Protein AF-A0A939HDK5-F1 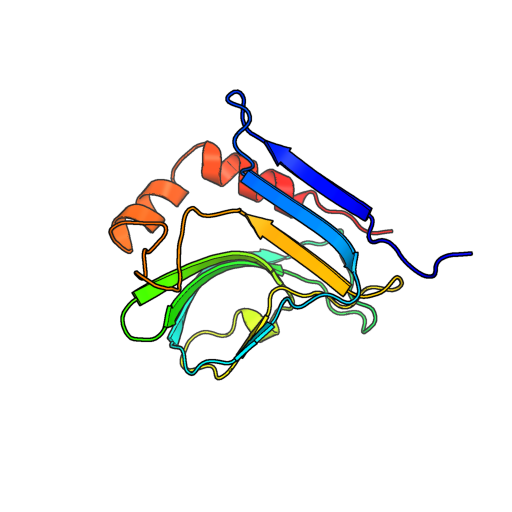(afdb_monomer_lite)

Foldseek 3Di:
DDPDDWDKDFDADPVRHTWKIKTHLDPDDQKDFAWWFKDWPDKDFQQQDAAPVRATWMFTWMWIQGPNDTETWTATAGVVQRDGTTDGMHGRWGHHPSGIMHITTDAPADDPDDGDYSAPDPVRVVVVCVDPVVVVVVVVRSPDHDD

pLDDT: mean 88.07, std 11.06, range [40.44, 98.25]

Secondary structure (DSSP, 8-state):
----PPEEEEEE-TTS-EEEEEEEEE----EE---EEEEEEEEEE-TT---TTS---EEEEEEEEETTEEEEEEEEE-GGGG--EEES-EE--EEETTEEEEEEE----B-SSS-B-SSSSHHHHHHHHTSHHHHHHHHHHHT----

Sequence (147 aa):
MPPWQPVDAIVSDQTGTDLFSVSSGANGIGCVGAPTNRTVLDSAAVPGMREVDGTTPMFGFIVENIGGEDWYKMAVMNPRNLEEGAVGQSCTLLVMGNGGVANGVIFDQTFWPSPQSAFPSRQAAEAWMATEQYAQLKALIMSLNYS

Structure (mmCIF, N/CA/C/O backbone):
data_AF-A0A939HDK5-F1
#
_entry.id   AF-A0A939HDK5-F1
#
loop_
_atom_site.gr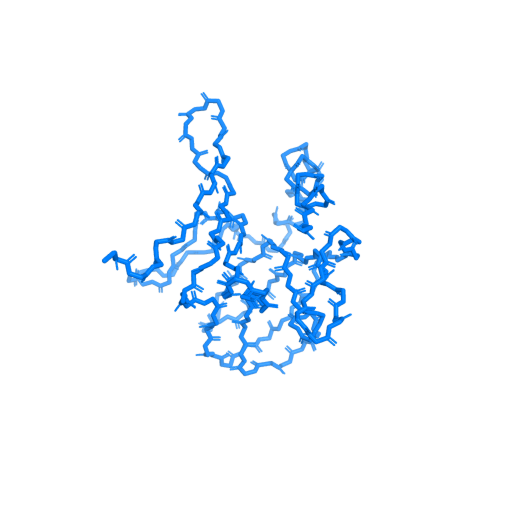oup_PDB
_atom_site.id
_atom_site.type_symbol
_atom_site.label_atom_id
_atom_site.label_alt_id
_atom_site.label_comp_id
_atom_site.label_asym_id
_atom_site.label_entity_id
_atom_site.label_seq_id
_atom_site.pdbx_PDB_ins_code
_atom_site.Cartn_x
_atom_site.Cartn_y
_atom_site.Cartn_z
_atom_site.occupancy
_atom_site.B_iso_or_equiv
_atom_site.auth_seq_id
_atom_site.auth_comp_id
_atom_site.auth_asym_id
_atom_site.auth_atom_id
_atom_site.pdbx_PDB_model_num
ATOM 1 N N . MET A 1 1 ? -18.033 0.321 -31.292 1.00 40.44 1 MET A N 1
ATOM 2 C CA . MET A 1 1 ? -17.885 -0.440 -30.031 1.00 40.44 1 MET A CA 1
ATOM 3 C C . MET A 1 1 ? -17.048 0.431 -29.109 1.00 40.44 1 MET A C 1
ATOM 5 O O . MET A 1 1 ? -16.045 0.933 -29.606 1.00 40.44 1 MET A O 1
ATOM 9 N N . PRO A 1 2 ? -17.487 0.757 -27.881 1.00 46.25 2 PRO A N 1
ATOM 10 C CA . PRO A 1 2 ? -16.800 1.771 -27.084 1.00 46.25 2 PRO A CA 1
ATOM 11 C C . PRO A 1 2 ? -15.445 1.195 -26.647 1.00 46.25 2 PRO A C 1
ATOM 13 O O . PRO A 1 2 ? -15.433 0.084 -26.115 1.00 46.25 2 PRO A O 1
ATOM 16 N N . PRO A 1 3 ? -14.297 1.838 -26.922 1.00 51.00 3 PRO A N 1
ATOM 17 C CA . PRO A 1 3 ? -13.030 1.179 -26.675 1.00 51.00 3 PRO A CA 1
ATOM 18 C C . PRO A 1 3 ? -12.621 1.406 -25.213 1.00 51.00 3 PRO A C 1
ATOM 20 O O . PRO A 1 3 ? -12.198 2.500 -24.852 1.00 51.00 3 PRO A O 1
ATOM 23 N N . TRP A 1 4 ? -12.740 0.328 -24.429 1.00 56.66 4 TRP A N 1
ATOM 24 C CA . TRP A 1 4 ? -12.106 0.077 -23.123 1.00 56.66 4 TRP A CA 1
ATOM 25 C C . TRP A 1 4 ? -12.758 0.752 -21.906 1.00 56.66 4 TRP A C 1
ATOM 27 O O . TRP A 1 4 ? -12.310 1.791 -21.432 1.00 56.66 4 TRP A O 1
ATOM 37 N N . GLN A 1 5 ? -13.805 0.120 -21.362 1.00 67.56 5 GLN A N 1
ATOM 38 C CA . GLN A 1 5 ? -14.128 0.297 -19.943 1.00 67.56 5 GLN A CA 1
ATOM 39 C C . GLN A 1 5 ? -13.245 -0.656 -19.128 1.00 67.56 5 GLN A C 1
ATOM 41 O O . GLN A 1 5 ? -13.174 -1.836 -19.491 1.00 67.56 5 GLN A O 1
ATOM 46 N N . PRO A 1 6 ? -12.571 -0.175 -18.071 1.00 76.75 6 PRO A N 1
ATOM 47 C CA . PRO A 1 6 ? -11.857 -1.061 -17.171 1.00 76.75 6 PRO A CA 1
ATOM 48 C C . PRO A 1 6 ? -12.820 -2.036 -16.487 1.00 76.75 6 PRO A C 1
ATOM 50 O O . PRO A 1 6 ? -14.009 -1.759 -16.320 1.00 76.75 6 PRO A O 1
ATOM 53 N N . VAL A 1 7 ? -12.292 -3.195 -16.108 1.00 85.31 7 VAL A N 1
ATOM 54 C CA . VAL A 1 7 ? -12.980 -4.146 -15.236 1.00 85.31 7 VAL A CA 1
ATOM 55 C C . VAL A 1 7 ? -12.613 -3.803 -13.802 1.00 85.31 7 VAL A C 1
ATOM 57 O O . VAL A 1 7 ? -11.447 -3.919 -13.422 1.00 85.31 7 VAL A O 1
ATOM 60 N N . ASP A 1 8 ? -13.615 -3.407 -13.025 1.00 88.75 8 ASP A N 1
ATOM 61 C CA . ASP A 1 8 ? -13.453 -3.029 -11.627 1.00 88.75 8 ASP A CA 1
ATOM 62 C C . ASP A 1 8 ? -13.916 -4.156 -10.700 1.00 88.75 8 ASP A C 1
ATOM 64 O O . ASP A 1 8 ? -14.959 -4.780 -10.912 1.00 88.75 8 ASP A O 1
ATOM 68 N N . ALA A 1 9 ? -13.148 -4.392 -9.641 1.00 90.62 9 ALA A N 1
ATOM 69 C CA . ALA A 1 9 ? -13.557 -5.202 -8.507 1.00 90.62 9 ALA A CA 1
ATOM 70 C C . ALA A 1 9 ? -13.289 -4.433 -7.212 1.00 90.62 9 ALA A C 1
ATOM 72 O O . ALA A 1 9 ? -12.220 -3.848 -7.026 1.00 90.62 9 ALA A O 1
ATOM 73 N N . ILE A 1 10 ? -14.277 -4.449 -6.321 1.00 93.38 10 ILE A N 1
ATOM 74 C CA . ILE A 1 10 ? -14.242 -3.783 -5.022 1.00 93.38 10 ILE A CA 1
ATOM 75 C C . ILE A 1 10 ? -14.544 -4.829 -3.953 1.00 93.38 10 ILE A C 1
ATOM 77 O O . ILE A 1 10 ? -15.445 -5.654 -4.112 1.00 93.38 10 ILE A O 1
ATOM 81 N N . VAL A 1 11 ? -13.766 -4.804 -2.877 1.00 93.25 11 VAL A N 1
ATOM 82 C CA . VAL A 1 11 ? -14.006 -5.598 -1.674 1.00 93.25 11 VAL A CA 1
ATOM 83 C C . VAL A 1 11 ? -14.444 -4.653 -0.575 1.00 93.25 11 VAL A C 1
ATOM 85 O O . VAL A 1 11 ? -13.697 -3.743 -0.223 1.00 93.25 11 VAL A O 1
ATOM 88 N N . SER A 1 12 ? -15.625 -4.904 -0.021 1.00 93.88 12 SER A N 1
ATOM 89 C CA . SER A 1 12 ? -16.204 -4.130 1.075 1.00 93.88 12 SER A CA 1
ATOM 90 C C . SER A 1 12 ? -16.303 -4.982 2.341 1.00 93.88 12 SER A C 1
ATOM 92 O O . SER A 1 12 ? -16.379 -6.213 2.277 1.00 93.88 12 SER A O 1
ATOM 94 N N . ASP A 1 13 ? -16.297 -4.337 3.502 1.00 90.38 13 ASP A N 1
ATOM 95 C CA . ASP A 1 13 ? -16.568 -5.001 4.772 1.00 90.38 13 ASP A CA 1
ATOM 96 C C . ASP A 1 13 ? -18.069 -5.291 4.973 1.00 90.38 13 ASP A C 1
ATOM 98 O O . ASP A 1 13 ? -18.920 -4.992 4.133 1.00 90.38 13 ASP A O 1
ATOM 102 N N . GLN A 1 14 ? -18.416 -5.877 6.120 1.00 89.88 14 GLN A N 1
ATOM 103 C CA . GLN A 1 14 ? -19.803 -6.227 6.453 1.00 89.88 14 GLN A CA 1
ATOM 104 C C . GLN A 1 14 ? -20.728 -5.009 6.618 1.00 89.88 14 GLN A C 1
ATOM 106 O O . GLN A 1 14 ? -21.948 -5.166 6.595 1.00 89.88 14 GLN A O 1
ATOM 111 N N . THR A 1 15 ? -20.167 -3.811 6.798 1.00 91.69 15 THR A N 1
ATOM 112 C CA . THR A 1 15 ? -20.914 -2.549 6.889 1.00 91.69 15 THR A CA 1
ATOM 113 C C . THR A 1 15 ? -21.149 -1.914 5.517 1.00 91.69 15 THR A C 1
ATOM 115 O O . THR A 1 15 ? -21.917 -0.959 5.414 1.00 91.69 15 THR A O 1
ATOM 118 N N . GLY A 1 16 ? -20.534 -2.466 4.464 1.00 90.81 16 GLY A N 1
ATOM 119 C CA . GLY A 1 16 ? -20.550 -1.912 3.113 1.00 90.81 16 GLY A CA 1
ATOM 120 C C . GLY A 1 16 ? -19.465 -0.863 2.874 1.00 90.81 16 GLY A C 1
ATOM 121 O O . GLY A 1 16 ? -19.537 -0.153 1.876 1.00 90.81 16 GLY A O 1
ATOM 122 N N . THR A 1 17 ? -18.474 -0.750 3.764 1.00 92.69 17 THR A N 1
ATOM 123 C CA . THR A 1 17 ? -17.334 0.153 3.568 1.00 92.69 17 THR A CA 1
ATOM 124 C C . THR A 1 17 ? -16.325 -0.505 2.640 1.00 92.69 17 THR A C 1
ATOM 126 O O . THR A 1 17 ? -15.831 -1.593 2.934 1.00 92.69 17 THR A O 1
ATOM 129 N N . ASP A 1 18 ? -16.008 0.145 1.525 1.00 95.00 18 ASP A N 1
ATOM 130 C CA . ASP A 1 18 ? -15.025 -0.353 0.565 1.00 95.00 18 ASP A CA 1
ATOM 131 C C . ASP A 1 18 ? -13.615 -0.324 1.168 1.00 95.00 18 ASP A C 1
ATOM 133 O O . ASP A 1 18 ? -13.138 0.710 1.629 1.00 95.00 18 ASP A O 1
ATOM 137 N N . LEU A 1 19 ? -12.939 -1.472 1.156 1.00 94.56 19 LEU A N 1
ATOM 138 C CA . LEU A 1 19 ? -11.614 -1.662 1.745 1.00 94.56 19 LEU A CA 1
ATOM 139 C C . LEU A 1 19 ? -10.512 -1.801 0.701 1.00 94.56 19 LEU A C 1
ATOM 141 O O . LEU A 1 19 ? -9.375 -1.423 0.956 1.00 94.56 19 LEU A O 1
ATOM 145 N N . PHE A 1 20 ? -10.807 -2.389 -0.454 1.00 94.75 20 PHE A N 1
ATOM 146 C CA . PHE A 1 20 ? -9.820 -2.626 -1.503 1.00 94.75 20 PHE A CA 1
ATOM 147 C C . PHE A 1 20 ? -10.477 -2.498 -2.866 1.00 94.75 20 PHE A C 1
ATOM 149 O O . PHE A 1 20 ? -11.595 -2.971 -3.068 1.00 94.75 20 PHE A O 1
ATOM 156 N N . SER A 1 21 ? -9.760 -1.900 -3.810 1.00 93.25 21 SER A N 1
ATOM 157 C CA . SER A 1 21 ? -10.193 -1.826 -5.201 1.00 93.25 21 SER A CA 1
ATOM 158 C C . SER A 1 21 ? -9.087 -2.274 -6.144 1.00 93.25 21 SER A C 1
ATOM 160 O O . SER A 1 21 ? -7.895 -2.075 -5.888 1.00 93.25 21 SER A O 1
ATOM 162 N N . VAL A 1 22 ? -9.498 -2.873 -7.256 1.00 90.62 22 VAL A N 1
ATOM 163 C CA . VAL A 1 22 ? -8.652 -3.139 -8.414 1.00 90.62 22 VAL A CA 1
ATOM 164 C C . VAL A 1 22 ? -9.424 -2.796 -9.680 1.00 90.62 22 VAL A C 1
ATOM 166 O O . VAL A 1 22 ? -10.581 -3.172 -9.834 1.00 90.62 22 VAL A O 1
ATOM 169 N N . SER A 1 23 ? -8.768 -2.080 -10.582 1.00 89.19 23 SER A N 1
ATOM 170 C CA . SER A 1 23 ? -9.297 -1.653 -11.872 1.00 89.19 23 SER A CA 1
ATOM 171 C C . SER A 1 23 ? -8.326 -2.101 -12.957 1.00 89.19 23 SER A C 1
ATOM 173 O O . SER A 1 23 ? -7.170 -1.672 -12.967 1.00 89.19 23 SER A O 1
ATOM 175 N N . SER A 1 24 ? -8.758 -3.012 -13.830 1.00 86.12 24 SER A N 1
ATOM 176 C CA . SER A 1 24 ? -7.925 -3.643 -14.861 1.00 86.12 24 SER A CA 1
ATOM 177 C C . SER A 1 24 ? -8.320 -3.212 -16.265 1.00 86.12 24 SER A C 1
ATOM 179 O O . SER A 1 24 ? -9.500 -3.122 -16.590 1.00 86.12 24 SER A O 1
ATOM 181 N N . GLY A 1 25 ? -7.327 -2.973 -17.121 1.00 76.75 25 GLY A N 1
ATOM 182 C CA . GLY A 1 25 ? -7.555 -2.390 -18.444 1.00 76.75 25 GLY A CA 1
ATOM 183 C C . GLY A 1 25 ? -7.842 -0.891 -18.380 1.00 76.75 25 GLY A C 1
ATOM 184 O O . GLY A 1 25 ? -8.374 -0.313 -19.326 1.00 76.75 25 GLY A O 1
ATOM 185 N N . ALA A 1 26 ? -7.488 -0.260 -17.258 1.00 66.31 26 ALA A N 1
ATOM 186 C CA . ALA A 1 26 ? -7.605 1.170 -17.073 1.00 66.31 26 ALA A CA 1
ATOM 187 C C . ALA A 1 26 ? -6.470 1.893 -17.808 1.00 66.31 26 ALA A C 1
ATOM 189 O O . ALA A 1 26 ? -5.305 1.505 -17.774 1.00 66.31 26 ALA A O 1
ATOM 190 N N . ASN A 1 27 ? -6.799 3.026 -18.409 1.00 61.41 27 ASN A N 1
ATOM 191 C CA . ASN A 1 27 ? -5.882 4.070 -18.872 1.00 61.41 27 ASN A CA 1
ATOM 192 C C . ASN A 1 27 ? -5.629 5.122 -17.764 1.00 61.41 27 ASN A C 1
ATOM 194 O O . ASN A 1 27 ? -5.358 6.288 -18.045 1.00 61.41 27 ASN A O 1
ATOM 198 N N . GLY A 1 28 ? -5.777 4.703 -16.501 1.00 54.59 28 GLY A N 1
ATOM 199 C CA . GLY A 1 28 ? -5.909 5.564 -15.330 1.00 54.59 28 GLY A CA 1
ATOM 200 C C . GLY A 1 28 ? -4.611 6.134 -14.750 1.00 54.59 28 GLY A C 1
ATOM 201 O O . GLY A 1 28 ? -3.497 5.698 -15.036 1.00 54.59 28 GLY A O 1
ATOM 202 N N . ILE A 1 29 ? -4.812 7.120 -13.875 1.00 60.91 29 ILE A N 1
ATOM 203 C CA . ILE A 1 29 ? -3.807 7.785 -13.045 1.00 60.91 29 ILE A CA 1
ATOM 204 C C . ILE A 1 29 ? -3.556 6.899 -11.820 1.00 60.91 29 ILE A C 1
ATOM 206 O O . ILE A 1 29 ? -4.417 6.776 -10.959 1.00 60.91 29 ILE A O 1
ATOM 210 N N . GLY A 1 30 ? -2.380 6.284 -11.730 1.00 62.28 30 GLY A N 1
ATOM 211 C CA . GLY A 1 30 ? -1.922 5.594 -10.515 1.00 62.28 30 GLY A CA 1
ATOM 212 C C . GLY A 1 30 ? -0.5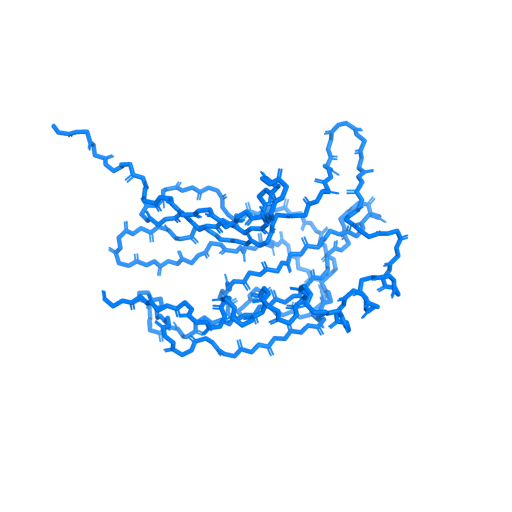67 6.100 -10.037 1.00 62.28 30 GLY A C 1
ATOM 213 O O . GLY A 1 30 ? 0.088 5.437 -9.242 1.00 62.28 30 GLY A O 1
ATOM 214 N N . CYS A 1 31 ? -0.139 7.249 -10.560 1.00 75.75 31 CYS A N 1
ATOM 215 C CA . CYS A 1 31 ? 1.126 7.894 -10.261 1.00 75.75 31 CYS A CA 1
ATOM 216 C C . CYS A 1 31 ? 0.873 9.315 -9.769 1.00 75.75 31 CYS A C 1
ATOM 218 O O . CYS A 1 31 ? 0.150 10.074 -10.412 1.00 75.75 31 CYS A O 1
ATOM 220 N N . VAL A 1 32 ? 1.495 9.678 -8.655 1.00 73.00 32 VAL A N 1
ATOM 221 C CA . VAL A 1 32 ? 1.495 11.038 -8.119 1.00 73.00 32 VAL A CA 1
ATOM 222 C C . VAL A 1 32 ? 2.934 11.530 -8.075 1.00 73.00 32 VAL A C 1
ATOM 224 O O . VAL A 1 32 ? 3.817 10.861 -7.534 1.00 73.00 32 VAL A O 1
ATOM 227 N N . GLY A 1 33 ? 3.159 12.706 -8.656 1.00 69.12 33 GLY A N 1
ATOM 228 C CA . GLY A 1 33 ? 4.439 13.394 -8.602 1.00 69.12 33 GLY A CA 1
ATOM 229 C C . GLY A 1 33 ? 4.481 14.382 -7.450 1.00 69.12 33 GLY A C 1
ATOM 230 O O . GLY A 1 33 ? 3.822 15.416 -7.506 1.00 69.12 33 GLY A O 1
ATOM 231 N N . ALA A 1 34 ? 5.275 14.078 -6.431 1.00 67.88 34 ALA A N 1
ATOM 232 C CA . ALA A 1 34 ? 5.633 15.009 -5.372 1.00 67.88 34 ALA A CA 1
ATOM 233 C C . ALA A 1 34 ? 6.973 14.568 -4.770 1.00 67.88 34 ALA A C 1
ATOM 235 O O . ALA A 1 34 ? 7.186 13.361 -4.622 1.00 67.88 34 ALA A O 1
ATOM 236 N N . PRO A 1 35 ? 7.871 15.502 -4.407 1.00 65.50 35 PRO A N 1
ATOM 237 C CA . PRO A 1 35 ? 8.994 15.171 -3.547 1.00 65.50 35 PRO A CA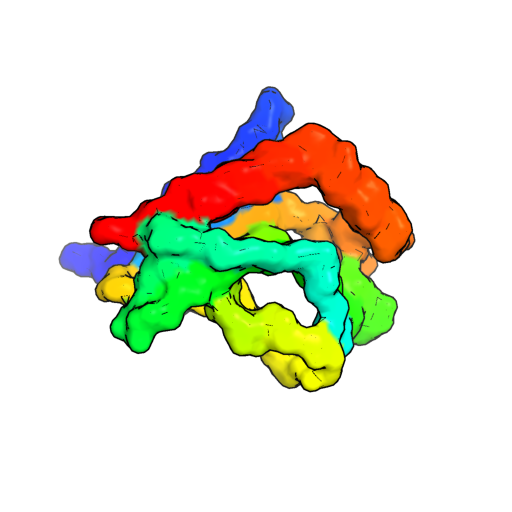 1
ATOM 238 C C . PRO A 1 35 ? 8.456 14.559 -2.256 1.00 65.50 35 PRO A C 1
ATOM 240 O O . PRO A 1 35 ? 7.683 15.194 -1.537 1.00 65.50 35 PRO A O 1
ATOM 243 N N . THR A 1 36 ? 8.849 13.325 -1.979 1.00 80.56 36 THR A N 1
ATOM 244 C CA . THR A 1 36 ? 8.458 12.625 -0.762 1.00 80.56 36 THR A CA 1
ATOM 245 C C . THR A 1 36 ? 9.616 11.799 -0.229 1.00 80.56 36 THR A C 1
ATOM 247 O O . THR A 1 36 ? 10.566 11.490 -0.951 1.00 80.56 36 THR A O 1
ATOM 250 N N . ASN A 1 37 ? 9.557 11.475 1.058 1.00 89.25 37 ASN A N 1
ATOM 251 C CA . ASN A 1 37 ? 10.437 10.498 1.672 1.00 89.25 37 ASN A CA 1
ATOM 252 C C . ASN A 1 37 ? 9.627 9.233 1.956 1.00 89.25 37 ASN A C 1
ATOM 254 O O . ASN A 1 37 ? 8.664 9.287 2.727 1.00 89.25 37 ASN A O 1
ATOM 258 N N . ARG A 1 38 ? 10.003 8.124 1.317 1.00 92.75 38 ARG A N 1
ATOM 259 C CA . ARG A 1 38 ? 9.321 6.836 1.435 1.00 92.75 38 ARG A CA 1
ATOM 260 C C . ARG A 1 38 ? 9.969 5.975 2.510 1.00 92.75 38 ARG A C 1
ATOM 262 O O . ARG A 1 38 ? 11.187 5.810 2.537 1.00 92.75 38 ARG A O 1
ATOM 269 N N . THR A 1 39 ? 9.133 5.365 3.336 1.00 95.06 39 THR A N 1
ATOM 270 C CA . THR A 1 39 ? 9.494 4.253 4.217 1.00 95.06 39 THR A CA 1
ATOM 271 C C . THR A 1 39 ? 8.669 3.036 3.815 1.00 95.06 39 THR A C 1
ATOM 273 O O . THR A 1 39 ? 7.453 3.149 3.624 1.00 95.06 39 THR A O 1
ATOM 276 N N . VAL A 1 40 ? 9.318 1.881 3.675 1.00 95.62 40 VAL A N 1
ATOM 277 C CA . VAL A 1 40 ? 8.629 0.622 3.369 1.00 95.62 40 VAL A CA 1
ATOM 278 C C . VAL A 1 40 ? 8.353 -0.106 4.677 1.00 95.62 40 VAL A C 1
ATOM 280 O O . VAL A 1 40 ? 9.271 -0.475 5.399 1.00 95.62 40 VAL A O 1
ATOM 283 N N . LEU A 1 41 ? 7.076 -0.298 4.992 1.00 97.12 41 LEU A N 1
ATOM 284 C CA . LEU A 1 41 ? 6.633 -0.930 6.236 1.00 97.12 41 LEU A CA 1
ATOM 285 C C . LEU A 1 41 ? 6.549 -2.455 6.093 1.00 97.12 41 LEU A C 1
ATOM 287 O O . LEU A 1 41 ? 6.854 -3.189 7.028 1.00 97.12 41 LEU A O 1
ATOM 291 N N . ASP A 1 42 ? 6.148 -2.942 4.918 1.00 97.94 42 ASP A N 1
ATOM 292 C CA . ASP A 1 42 ? 6.093 -4.368 4.589 1.00 97.94 42 ASP A CA 1
ATOM 293 C C . ASP A 1 42 ? 6.186 -4.551 3.072 1.00 97.94 42 ASP A C 1
ATOM 295 O O . ASP A 1 42 ? 5.724 -3.705 2.301 1.00 97.94 42 ASP A O 1
ATOM 299 N N . SER A 1 43 ? 6.766 -5.665 2.632 1.00 97.69 43 SER A N 1
ATOM 300 C CA . SER A 1 43 ? 6.769 -6.045 1.225 1.00 97.69 43 SER A CA 1
ATOM 301 C C . SER A 1 43 ? 6.888 -7.556 1.034 1.00 97.69 43 SER A C 1
ATOM 303 O O . SER A 1 43 ? 7.465 -8.272 1.854 1.00 97.69 43 SER A O 1
ATOM 305 N N . ALA A 1 44 ? 6.324 -8.057 -0.063 1.00 97.62 44 ALA A N 1
ATOM 306 C CA . ALA A 1 44 ? 6.419 -9.462 -0.451 1.00 97.62 44 ALA A CA 1
ATOM 307 C C . ALA A 1 44 ? 6.213 -9.615 -1.962 1.00 97.62 44 ALA A C 1
ATOM 309 O O . ALA A 1 44 ? 5.464 -8.858 -2.571 1.00 97.62 44 ALA A O 1
ATOM 310 N N . ALA A 1 45 ? 6.855 -10.600 -2.590 1.00 96.00 45 ALA A N 1
ATOM 311 C CA . ALA A 1 45 ? 6.619 -10.886 -4.006 1.00 96.00 45 ALA A CA 1
ATOM 312 C C . ALA A 1 45 ? 5.204 -11.446 -4.228 1.00 96.00 45 ALA A C 1
ATOM 314 O O . ALA A 1 45 ? 4.775 -12.317 -3.474 1.00 96.00 45 ALA A O 1
ATOM 315 N N . VAL A 1 46 ? 4.513 -11.003 -5.285 1.00 95.94 46 VAL A N 1
ATOM 316 C CA . VAL A 1 46 ? 3.191 -11.525 -5.683 1.00 95.94 46 VAL A CA 1
ATOM 317 C C . VAL A 1 46 ? 3.374 -12.396 -6.930 1.00 95.94 46 VAL A C 1
ATOM 319 O O . VAL A 1 46 ? 3.363 -11.889 -8.052 1.00 95.94 46 VAL A O 1
ATOM 322 N N . PRO A 1 47 ? 3.600 -13.714 -6.776 1.00 92.06 47 PRO A N 1
ATOM 323 C CA . PRO A 1 47 ? 4.046 -14.571 -7.876 1.00 92.06 47 PRO A CA 1
ATOM 324 C C . PRO A 1 47 ? 2.973 -14.811 -8.945 1.00 92.06 47 PRO A C 1
ATOM 326 O O . PRO A 1 47 ? 3.320 -15.175 -10.066 1.00 92.06 47 PRO A O 1
ATOM 329 N N . GLY A 1 48 ? 1.695 -14.606 -8.611 1.00 92.50 48 GLY A N 1
ATOM 330 C CA . GLY A 1 48 ? 0.573 -14.720 -9.547 1.00 92.50 48 GLY A CA 1
ATOM 331 C C . GLY A 1 48 ? 0.476 -13.566 -10.548 1.00 92.50 48 GLY A C 1
ATOM 332 O O . GLY A 1 48 ? -0.382 -13.583 -11.425 1.00 92.50 48 GLY A O 1
ATOM 333 N N . MET A 1 49 ? 1.333 -12.547 -10.437 1.00 91.56 49 MET A N 1
ATOM 334 C CA . MET A 1 49 ? 1.313 -11.387 -11.322 1.00 91.56 49 MET A CA 1
ATOM 335 C C . MET A 1 49 ? 2.615 -11.239 -12.107 1.00 91.56 49 MET A C 1
ATOM 337 O O . MET A 1 49 ? 3.709 -11.593 -11.656 1.00 91.56 49 MET A O 1
ATOM 341 N N . ARG A 1 50 ? 2.484 -10.686 -13.312 1.00 93.75 50 ARG A N 1
ATOM 342 C CA . ARG A 1 50 ? 3.591 -10.415 -14.224 1.00 93.75 50 ARG A CA 1
ATOM 343 C C . ARG A 1 50 ? 3.267 -9.179 -15.056 1.00 93.75 50 ARG A C 1
ATOM 345 O O . ARG A 1 50 ? 2.250 -9.168 -15.745 1.00 93.75 50 ARG A O 1
ATOM 352 N N . GLU A 1 51 ? 4.115 -8.159 -14.986 1.00 92.25 51 GLU A N 1
ATOM 353 C CA . GLU A 1 51 ? 4.018 -7.017 -15.901 1.00 92.25 51 GLU A CA 1
ATOM 354 C C . GLU A 1 51 ? 4.479 -7.406 -17.310 1.00 92.25 51 GLU A C 1
ATOM 356 O O . GLU A 1 51 ? 5.148 -8.423 -17.516 1.00 92.25 51 GLU A O 1
ATOM 361 N N . VAL A 1 52 ? 4.126 -6.579 -18.296 1.00 91.25 52 VAL A N 1
ATOM 362 C CA . VAL A 1 52 ? 4.433 -6.821 -19.720 1.00 91.25 52 VAL A CA 1
ATOM 363 C C . VAL A 1 52 ? 5.925 -6.968 -20.021 1.00 91.25 52 VAL A C 1
ATOM 365 O O . VAL A 1 52 ? 6.290 -7.646 -20.978 1.00 91.25 52 VAL A O 1
ATOM 368 N N . ASP A 1 53 ? 6.788 -6.347 -19.218 1.00 91.75 53 ASP A N 1
ATOM 369 C CA . ASP A 1 53 ? 8.245 -6.415 -19.354 1.00 91.75 53 ASP A CA 1
ATOM 370 C C . ASP A 1 53 ? 8.859 -7.654 -18.675 1.00 91.75 53 ASP A C 1
ATOM 372 O O . ASP A 1 53 ? 10.073 -7.851 -18.707 1.00 91.75 53 ASP A O 1
ATOM 376 N N . GLY A 1 54 ? 8.026 -8.507 -18.074 1.00 92.25 54 GLY A N 1
ATOM 377 C CA . GLY A 1 54 ? 8.457 -9.690 -17.346 1.00 92.25 54 GLY A CA 1
ATOM 378 C C . GLY A 1 54 ? 8.766 -9.442 -15.867 1.00 92.25 54 GLY A C 1
ATOM 379 O O . GLY A 1 54 ? 9.136 -10.396 -15.174 1.00 92.25 54 GLY A O 1
ATOM 380 N N . THR A 1 55 ? 8.588 -8.225 -15.350 1.00 94.81 55 THR A N 1
ATOM 381 C CA . THR A 1 55 ? 8.779 -7.916 -13.926 1.00 94.81 55 THR A CA 1
ATOM 382 C C . THR A 1 55 ? 7.725 -8.611 -13.069 1.00 94.81 55 THR A C 1
ATOM 384 O O . THR A 1 55 ? 6.537 -8.581 -13.387 1.00 94.81 55 THR A O 1
ATOM 387 N N . THR A 1 56 ? 8.150 -9.233 -11.965 1.00 95.38 56 THR A N 1
ATOM 388 C CA . THR A 1 56 ? 7.238 -9.738 -10.928 1.00 95.38 56 THR A CA 1
ATOM 389 C C . THR A 1 56 ? 6.892 -8.593 -9.972 1.00 95.38 56 THR A C 1
ATOM 391 O O . THR A 1 56 ? 7.793 -8.118 -9.274 1.00 95.38 56 THR A O 1
ATOM 394 N N . PRO A 1 57 ? 5.626 -8.147 -9.901 1.00 95.25 57 PRO A N 1
ATOM 395 C CA . PRO A 1 57 ? 5.214 -7.126 -8.950 1.00 95.25 57 PRO A CA 1
ATOM 396 C C . PRO A 1 57 ? 5.334 -7.586 -7.497 1.00 95.25 57 PRO A C 1
ATOM 398 O O . PRO A 1 57 ? 5.345 -8.781 -7.180 1.00 95.25 57 PRO A O 1
ATOM 401 N N . MET A 1 58 ? 5.381 -6.614 -6.595 1.00 97.06 58 MET A N 1
ATOM 402 C CA . MET A 1 58 ? 5.448 -6.840 -5.159 1.00 97.06 58 MET A CA 1
ATOM 403 C C . MET A 1 58 ? 4.245 -6.221 -4.467 1.00 97.06 58 MET A C 1
ATOM 405 O O . MET A 1 58 ? 3.838 -5.106 -4.775 1.00 97.06 58 MET A O 1
ATOM 409 N N . PHE A 1 59 ? 3.710 -6.931 -3.485 1.00 97.44 59 PHE A N 1
ATOM 410 C CA . PHE A 1 59 ? 2.941 -6.327 -2.418 1.00 97.44 59 PHE A CA 1
ATOM 411 C C . PHE A 1 59 ? 3.849 -5.336 -1.691 1.00 97.44 59 PHE A C 1
ATOM 413 O O . PHE A 1 59 ? 4.993 -5.668 -1.369 1.00 97.44 59 PHE A O 1
ATOM 420 N N . GLY A 1 60 ? 3.327 -4.150 -1.411 1.00 97.00 60 GLY A N 1
ATOM 421 C CA . GLY A 1 60 ? 3.980 -3.157 -0.579 1.00 97.00 60 GLY A CA 1
ATOM 422 C C . GLY A 1 60 ? 2.974 -2.441 0.305 1.00 97.00 60 GLY A C 1
ATOM 423 O O . GLY A 1 60 ? 1.931 -1.997 -0.178 1.00 97.00 60 GLY A O 1
ATOM 424 N N . PHE A 1 61 ? 3.319 -2.303 1.582 1.00 97.69 61 PHE A N 1
ATOM 425 C CA . PHE A 1 61 ? 2.738 -1.316 2.481 1.00 97.69 61 PHE A CA 1
ATOM 426 C C . PHE A 1 61 ? 3.793 -0.244 2.747 1.00 97.69 61 PHE A C 1
ATOM 428 O O . PHE A 1 61 ? 4.854 -0.536 3.296 1.00 97.69 61 PHE A O 1
ATOM 435 N N . ILE A 1 62 ? 3.533 0.983 2.302 1.00 95.19 62 ILE A N 1
ATOM 436 C CA . ILE A 1 62 ? 4.480 2.099 2.368 1.00 95.19 62 ILE A CA 1
ATOM 437 C C . ILE A 1 62 ? 3.832 3.324 3.000 1.00 95.19 62 ILE A C 1
ATOM 439 O O . ILE A 1 62 ? 2.618 3.526 2.897 1.00 95.19 62 ILE A O 1
ATOM 443 N N . VAL A 1 63 ? 4.673 4.163 3.595 1.00 94.06 63 VAL A N 1
ATOM 444 C CA . VAL A 1 63 ? 4.320 5.516 4.020 1.00 94.06 63 VAL A CA 1
ATOM 445 C C . VAL A 1 63 ? 5.228 6.519 3.322 1.00 94.06 63 VAL A C 1
ATOM 447 O O . VAL A 1 63 ? 6.442 6.336 3.228 1.00 94.06 63 VAL A O 1
ATOM 450 N N . GLU A 1 64 ? 4.623 7.577 2.808 1.00 91.62 64 GLU A N 1
ATOM 451 C CA . GLU A 1 64 ? 5.284 8.662 2.096 1.00 91.62 64 GLU A CA 1
ATOM 452 C C . GLU A 1 64 ? 4.984 9.971 2.812 1.00 91.62 64 GLU A C 1
ATOM 454 O O . GLU A 1 64 ? 3.822 10.330 2.971 1.00 91.62 64 GLU A O 1
ATOM 459 N N . ASN A 1 65 ? 6.015 10.696 3.250 1.00 88.12 65 ASN A N 1
ATOM 460 C CA . ASN A 1 65 ? 5.799 12.018 3.831 1.00 88.12 65 ASN A CA 1
ATOM 461 C C . ASN A 1 65 ? 5.664 13.061 2.714 1.00 88.12 65 ASN A C 1
ATOM 463 O O . ASN A 1 65 ? 6.627 13.312 1.982 1.00 88.12 65 ASN A O 1
ATOM 467 N N . ILE A 1 66 ? 4.476 13.635 2.542 1.00 81.19 66 ILE A N 1
ATOM 468 C CA . ILE A 1 66 ? 4.160 14.615 1.499 1.00 81.19 66 ILE A CA 1
ATOM 469 C C . ILE A 1 66 ? 3.711 15.900 2.189 1.00 81.19 66 ILE A C 1
ATOM 471 O O . ILE A 1 66 ? 2.675 15.940 2.843 1.00 81.19 66 ILE A O 1
ATOM 475 N N . GLY A 1 67 ? 4.497 16.971 2.053 1.00 77.75 67 GLY A N 1
ATOM 476 C CA . GLY A 1 67 ? 4.143 18.271 2.634 1.00 77.75 67 GLY A CA 1
ATOM 477 C C . GLY A 1 67 ? 4.045 18.280 4.166 1.00 77.75 67 GLY A C 1
ATOM 478 O O . GLY A 1 67 ? 3.348 19.128 4.710 1.00 77.75 67 GLY A O 1
ATOM 479 N N . GLY A 1 68 ? 4.735 17.359 4.850 1.00 81.44 68 GLY A N 1
ATOM 480 C CA . GLY A 1 68 ? 4.697 17.209 6.308 1.00 81.44 68 GLY A CA 1
ATOM 481 C C . GLY A 1 68 ? 3.712 16.153 6.812 1.00 81.44 68 GLY A C 1
ATOM 482 O O . GLY A 1 68 ? 3.799 15.781 7.977 1.00 81.44 68 GLY A O 1
ATOM 483 N N . GLU A 1 69 ? 2.858 15.611 5.944 1.00 86.25 69 GLU A N 1
ATOM 484 C CA . GLU A 1 69 ? 1.839 14.618 6.298 1.00 86.25 69 GLU A CA 1
ATOM 485 C C . GLU A 1 69 ? 2.219 13.225 5.801 1.00 86.25 69 GLU A C 1
ATOM 487 O O . GLU A 1 69 ? 2.763 13.069 4.706 1.00 86.25 69 GLU A O 1
ATOM 492 N N . ASP A 1 70 ? 1.932 12.203 6.604 1.00 91.94 70 ASP A N 1
ATOM 493 C CA . ASP A 1 70 ? 2.173 10.813 6.229 1.00 91.94 70 ASP A CA 1
ATOM 494 C C . ASP A 1 70 ? 1.022 10.284 5.360 1.00 91.94 70 ASP A C 1
ATOM 496 O O . ASP A 1 70 ? -0.151 10.340 5.728 1.00 91.94 70 ASP A O 1
ATOM 500 N N . TRP A 1 71 ? 1.373 9.744 4.196 1.00 90.69 71 TRP A N 1
ATOM 501 C CA . TRP A 1 71 ? 0.440 9.203 3.218 1.00 90.69 71 TRP A CA 1
ATOM 502 C C . TRP A 1 71 ? 0.677 7.710 3.027 1.00 90.69 71 TRP A C 1
ATOM 504 O O . TRP A 1 71 ? 1.762 7.294 2.613 1.00 90.69 71 TRP A O 1
ATOM 514 N N . TYR A 1 72 ? -0.336 6.898 3.318 1.00 93.69 72 TYR A N 1
ATOM 515 C CA . TYR A 1 72 ? -0.199 5.446 3.352 1.00 93.69 72 TYR A CA 1
ATOM 516 C C . TYR A 1 72 ? -0.703 4.815 2.060 1.00 93.69 72 TYR A C 1
ATOM 518 O O . TYR A 1 72 ? -1.698 5.245 1.471 1.00 93.69 72 TYR A O 1
ATOM 526 N N . LYS A 1 73 ? -0.010 3.774 1.599 1.00 93.81 73 LYS A N 1
ATOM 527 C CA . LYS A 1 73 ? -0.411 2.982 0.431 1.00 93.81 73 LYS A CA 1
ATOM 528 C C . LYS A 1 73 ? -0.149 1.514 0.704 1.00 93.81 73 LYS A C 1
ATOM 530 O O . LYS A 1 73 ? 0.965 1.152 1.061 1.00 93.81 73 LYS A O 1
ATOM 535 N N . MET A 1 74 ? -1.160 0.679 0.490 1.00 96.75 74 MET A N 1
ATOM 536 C CA . MET A 1 74 ? -1.047 -0.777 0.545 1.00 96.75 74 MET A CA 1
ATOM 537 C C . MET A 1 74 ? -1.586 -1.345 -0.765 1.00 96.75 74 MET A C 1
ATOM 539 O O . MET A 1 74 ? -2.782 -1.250 -1.028 1.00 96.75 74 MET A O 1
ATOM 543 N N . ALA A 1 75 ? -0.707 -1.852 -1.624 1.00 95.62 75 ALA A N 1
ATOM 544 C CA . ALA A 1 75 ? -1.055 -2.256 -2.987 1.00 95.62 75 ALA A CA 1
ATOM 545 C C . ALA A 1 75 ? -0.031 -3.248 -3.555 1.00 95.62 75 ALA A C 1
ATOM 547 O O . ALA A 1 75 ? 1.015 -3.497 -2.956 1.00 95.62 75 ALA A O 1
ATOM 548 N N . VAL A 1 76 ? -0.311 -3.774 -4.743 1.00 94.94 76 VAL A N 1
ATOM 549 C CA . VAL A 1 76 ? 0.692 -4.378 -5.621 1.00 94.94 76 VAL A CA 1
ATOM 550 C C . VAL A 1 76 ? 1.334 -3.281 -6.463 1.00 94.94 76 VAL A C 1
ATOM 552 O O . VAL A 1 76 ? 0.637 -2.492 -7.099 1.00 94.94 76 VAL A O 1
ATOM 555 N N . MET A 1 77 ? 2.660 -3.230 -6.473 1.00 93.62 77 MET A N 1
ATOM 556 C CA . MET A 1 77 ? 3.446 -2.211 -7.159 1.00 93.62 77 MET A CA 1
ATOM 557 C C . MET A 1 77 ? 4.631 -2.841 -7.894 1.00 93.62 77 MET A C 1
ATOM 559 O O . MET A 1 77 ? 5.105 -3.925 -7.546 1.00 93.62 77 MET A O 1
ATOM 563 N N . ASN A 1 78 ? 5.156 -2.130 -8.890 1.00 93.50 78 ASN A N 1
ATOM 564 C CA . ASN A 1 78 ? 6.466 -2.450 -9.444 1.00 93.50 78 ASN A CA 1
ATOM 565 C C . ASN A 1 78 ? 7.541 -2.304 -8.339 1.00 93.50 78 ASN A C 1
ATOM 567 O O . ASN A 1 78 ? 7.493 -1.307 -7.610 1.00 93.50 78 ASN A O 1
ATOM 571 N N . PRO A 1 79 ? 8.528 -3.218 -8.221 1.00 93.75 79 PRO A N 1
ATOM 572 C CA . PRO A 1 79 ? 9.565 -3.163 -7.185 1.00 93.75 79 PRO A CA 1
ATOM 573 C C . PRO A 1 79 ? 10.304 -1.821 -7.084 1.00 93.75 79 PRO A C 1
ATOM 575 O O . PRO A 1 79 ? 10.645 -1.398 -5.984 1.00 93.75 79 PRO A O 1
ATOM 578 N N . ARG A 1 80 ? 10.482 -1.099 -8.202 1.00 90.19 80 ARG A N 1
ATOM 579 C CA . ARG A 1 80 ? 11.114 0.238 -8.217 1.00 90.19 80 ARG A CA 1
ATOM 580 C C . ARG A 1 80 ? 10.369 1.279 -7.369 1.00 90.19 80 ARG A C 1
ATOM 582 O O . ARG A 1 80 ? 10.937 2.279 -6.949 1.00 90.19 80 ARG A O 1
ATOM 589 N N . ASN A 1 81 ? 9.074 1.066 -7.129 1.00 90.56 81 ASN A N 1
ATOM 590 C CA . ASN A 1 81 ? 8.243 1.952 -6.313 1.00 90.56 81 ASN A CA 1
ATOM 591 C C . ASN A 1 81 ? 8.311 1.598 -4.815 1.00 90.56 81 ASN A C 1
ATOM 593 O O . ASN A 1 81 ? 7.664 2.261 -4.009 1.00 90.56 81 ASN A O 1
ATOM 597 N N . LEU A 1 82 ? 9.098 0.582 -4.444 1.00 92.25 82 LEU A N 1
ATOM 598 C CA . LEU A 1 82 ? 9.384 0.176 -3.065 1.00 92.25 82 LEU A CA 1
ATOM 599 C C . LEU A 1 82 ? 10.831 0.503 -2.659 1.00 92.25 82 LEU A C 1
ATOM 601 O O . LEU A 1 82 ? 11.358 -0.060 -1.707 1.00 92.25 82 LEU A O 1
ATOM 605 N N . GLU A 1 83 ? 11.489 1.418 -3.368 1.00 90.75 83 GLU A N 1
ATOM 606 C CA . GLU A 1 83 ? 12.781 1.958 -2.945 1.00 90.75 83 GLU A CA 1
ATOM 607 C C . GLU A 1 83 ? 12.581 2.957 -1.796 1.00 90.75 83 GLU A C 1
ATOM 609 O O . GLU A 1 83 ? 11.758 3.875 -1.904 1.00 90.75 83 GLU A O 1
ATOM 614 N N . GLU A 1 84 ? 13.312 2.760 -0.695 1.00 92.81 84 GLU A N 1
ATOM 615 C CA . GLU A 1 84 ? 13.307 3.666 0.457 1.00 92.81 84 GLU A CA 1
ATOM 616 C C . GLU A 1 84 ? 14.029 4.984 0.164 1.00 92.81 84 GLU A C 1
ATOM 618 O O . GLU A 1 84 ? 14.975 5.048 -0.622 1.00 92.81 84 GLU A O 1
ATOM 623 N N . GLY A 1 85 ? 13.628 6.035 0.881 1.00 90.25 85 GLY A N 1
ATOM 624 C CA . GLY A 1 85 ? 14.296 7.329 0.856 1.00 90.25 85 GLY A CA 1
ATOM 625 C C . GLY A 1 85 ? 13.603 8.366 -0.024 1.00 90.25 85 GLY A C 1
ATOM 626 O O . GLY A 1 85 ? 12.392 8.324 -0.258 1.00 90.25 85 GLY A O 1
ATOM 627 N N . ALA A 1 86 ? 14.383 9.352 -0.469 1.00 87.88 86 ALA A N 1
ATOM 628 C CA . ALA A 1 86 ? 13.881 10.484 -1.235 1.00 87.88 86 ALA A CA 1
ATOM 629 C C . ALA A 1 86 ? 13.501 10.062 -2.658 1.00 87.88 86 ALA A C 1
ATOM 631 O O . ALA A 1 86 ? 14.347 9.633 -3.442 1.00 87.88 86 ALA A O 1
ATOM 632 N N . VAL A 1 87 ? 12.23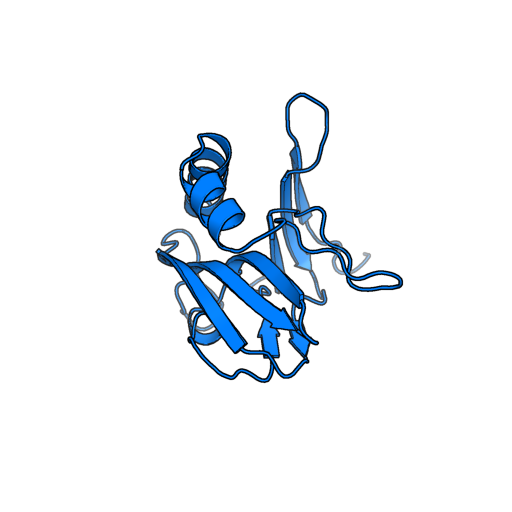1 10.246 -3.006 1.00 84.06 87 VAL A N 1
ATOM 633 C CA . VAL A 1 87 ? 11.665 9.838 -4.293 1.00 84.06 87 VAL A CA 1
ATOM 634 C C . VAL A 1 87 ? 10.808 10.957 -4.873 1.00 84.06 87 VAL A C 1
ATOM 636 O O . VAL A 1 87 ? 10.135 11.696 -4.157 1.00 84.06 87 VAL A O 1
ATOM 639 N N . GLY A 1 88 ? 10.876 11.128 -6.195 1.00 77.88 88 GLY A N 1
ATOM 640 C CA . GLY A 1 88 ? 10.165 12.203 -6.900 1.00 77.88 88 GLY A CA 1
ATOM 641 C C . GLY A 1 88 ? 8.793 11.801 -7.436 1.00 77.88 88 GLY A C 1
ATOM 642 O O . GLY A 1 88 ? 8.063 12.654 -7.941 1.00 77.88 88 GLY A O 1
ATOM 643 N N . GLN A 1 89 ? 8.467 10.509 -7.393 1.00 78.94 89 GLN A N 1
ATOM 644 C CA . GLN A 1 89 ? 7.234 9.929 -7.914 1.00 78.94 89 GLN A CA 1
ATOM 645 C C . GLN A 1 89 ? 6.810 8.756 -7.035 1.00 78.94 89 GLN A C 1
ATOM 647 O O . GLN A 1 89 ? 7.646 8.007 -6.518 1.00 78.94 89 GLN A O 1
ATOM 652 N N . SER A 1 90 ? 5.502 8.568 -6.931 1.00 77.81 90 SER A N 1
ATOM 653 C CA . SER A 1 90 ? 4.909 7.402 -6.300 1.00 77.81 90 SER A CA 1
ATOM 654 C C . SER A 1 90 ? 3.857 6.793 -7.202 1.00 77.81 90 SER A C 1
ATOM 656 O O . SER A 1 90 ? 2.902 7.477 -7.567 1.00 77.81 90 SER A O 1
ATOM 658 N N . CYS A 1 91 ? 4.029 5.521 -7.552 1.00 84.50 91 CYS A N 1
ATOM 659 C CA . CYS A 1 91 ? 3.170 4.823 -8.494 1.00 84.50 91 CYS A CA 1
ATOM 660 C C . CYS A 1 91 ? 2.695 3.478 -7.936 1.00 84.50 91 CYS A C 1
ATOM 662 O O . CYS A 1 91 ? 3.510 2.654 -7.527 1.00 84.50 91 CYS A O 1
ATOM 664 N N . THR A 1 92 ? 1.391 3.221 -8.011 1.00 86.75 92 THR A N 1
ATOM 665 C CA . THR A 1 92 ? 0.793 1.891 -7.784 1.00 86.75 92 THR A CA 1
ATOM 666 C C . THR A 1 92 ? 0.258 1.263 -9.073 1.00 86.75 92 THR A C 1
ATOM 668 O O . THR A 1 92 ? -0.209 0.128 -9.063 1.00 86.75 92 THR A O 1
ATOM 671 N N . LEU A 1 93 ? 0.345 1.990 -10.195 1.00 88.31 93 LEU A N 1
ATOM 672 C CA . LEU A 1 93 ? -0.050 1.495 -11.510 1.00 88.31 93 LEU A CA 1
ATOM 673 C C . LEU A 1 93 ? 0.913 0.401 -11.986 1.00 88.31 93 LEU A C 1
ATOM 675 O O . LEU A 1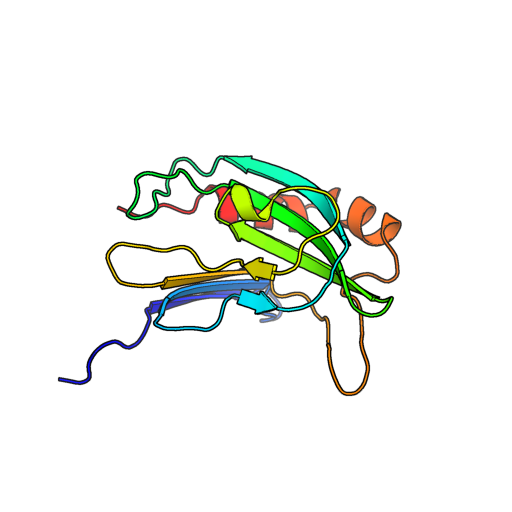 93 ? 2.120 0.638 -12.079 1.00 88.31 93 LEU A O 1
ATOM 679 N N . LEU A 1 94 ? 0.363 -0.758 -12.338 1.00 90.44 94 LEU A N 1
ATOM 680 C CA . LEU A 1 94 ? 1.079 -1.841 -13.015 1.00 90.44 94 LEU A CA 1
ATOM 681 C C . LEU A 1 94 ? 0.790 -1.802 -14.514 1.00 90.44 94 LEU A C 1
ATOM 683 O O . LEU A 1 94 ? -0.338 -1.503 -14.915 1.00 90.44 94 LEU A O 1
ATOM 687 N N . VAL A 1 95 ? 1.779 -2.137 -15.340 1.00 89.62 95 VAL A N 1
ATOM 688 C CA . VAL A 1 95 ? 1.620 -2.227 -16.795 1.00 89.62 95 VAL A CA 1
ATOM 689 C C . VAL A 1 95 ? 1.336 -3.677 -17.193 1.00 89.62 95 VAL A C 1
ATOM 691 O O . VAL A 1 95 ? 2.216 -4.538 -17.146 1.00 89.62 95 VAL A O 1
ATOM 694 N N . MET A 1 96 ? 0.103 -3.943 -17.623 1.00 88.06 96 MET A N 1
ATOM 695 C CA . MET A 1 96 ? -0.406 -5.271 -17.974 1.00 88.06 96 MET A CA 1
ATOM 696 C C . MET A 1 96 ? -0.768 -5.361 -19.464 1.00 88.06 96 MET A C 1
ATOM 698 O O . MET A 1 96 ? -0.880 -4.358 -20.170 1.00 88.06 96 MET A O 1
ATOM 702 N N . GLY A 1 97 ? -0.970 -6.582 -19.968 1.00 84.88 97 GLY A N 1
ATOM 703 C CA . GLY A 1 97 ? -1.249 -6.815 -21.393 1.00 84.88 97 GLY A CA 1
ATOM 704 C C . GLY A 1 97 ? -2.542 -6.170 -21.909 1.00 84.88 97 GLY A C 1
ATOM 705 O O . GLY A 1 97 ? -2.667 -5.934 -23.108 1.00 84.88 97 GLY A O 1
ATOM 706 N N . ASN A 1 98 ? -3.490 -5.858 -21.020 1.00 82.88 98 ASN A N 1
ATOM 707 C CA . ASN A 1 98 ? -4.746 -5.181 -21.345 1.00 82.88 98 ASN A CA 1
ATOM 708 C C . ASN A 1 98 ? -4.735 -3.668 -21.045 1.00 82.88 98 ASN A C 1
ATOM 710 O O . ASN A 1 98 ? -5.773 -3.027 -21.192 1.00 82.88 98 ASN A O 1
ATOM 714 N N . GLY A 1 99 ? -3.602 -3.093 -20.627 1.00 86.06 99 GLY A N 1
ATOM 715 C CA . GLY A 1 99 ? -3.493 -1.701 -20.185 1.00 86.06 99 GLY A CA 1
ATOM 716 C C . GLY A 1 99 ? -2.939 -1.588 -18.765 1.00 86.06 99 GLY A C 1
ATOM 717 O O . GLY A 1 99 ? -2.163 -2.428 -18.318 1.00 86.06 99 GLY A O 1
ATOM 718 N N . GLY A 1 100 ? -3.307 -0.530 -18.048 1.00 87.62 100 GLY A N 1
ATOM 719 C CA . GLY A 1 100 ? -2.910 -0.340 -16.657 1.00 87.62 100 GLY A CA 1
ATOM 720 C C . GLY A 1 100 ? -3.787 -1.130 -15.684 1.00 87.62 100 GLY A C 1
ATOM 721 O O . GLY A 1 100 ? -4.989 -1.300 -15.908 1.00 87.62 100 GLY A O 1
ATOM 722 N N . VAL A 1 101 ? -3.192 -1.570 -14.576 1.00 89.00 101 VAL A N 1
ATOM 723 C CA . VAL A 1 101 ? -3.929 -2.007 -13.384 1.00 89.00 101 VAL A CA 1
ATOM 724 C C . VAL A 1 101 ? -3.689 -1.011 -12.259 1.00 89.00 101 VAL A C 1
ATOM 726 O O . VAL A 1 101 ? -2.570 -0.896 -11.756 1.00 89.00 101 VAL A O 1
ATOM 729 N N . ALA A 1 102 ? -4.742 -0.297 -11.864 1.00 89.25 102 ALA A N 1
ATOM 730 C CA . ALA A 1 102 ? -4.755 0.499 -10.642 1.00 89.25 102 ALA A CA 1
ATOM 731 C C . ALA A 1 102 ? -5.304 -0.368 -9.510 1.00 89.25 102 ALA A C 1
ATOM 733 O O . ALA A 1 102 ? -6.301 -1.064 -9.689 1.00 89.25 102 ALA A O 1
ATOM 734 N N . ASN A 1 103 ? -4.639 -0.366 -8.360 1.00 91.56 103 ASN A N 1
ATOM 735 C CA . ASN A 1 103 ? -5.068 -1.160 -7.218 1.00 91.56 103 ASN A CA 1
ATOM 736 C C . ASN A 1 103 ? -4.638 -0.517 -5.899 1.00 91.56 103 ASN A C 1
ATOM 738 O O . ASN A 1 103 ? -3.687 0.275 -5.867 1.00 91.56 103 ASN A O 1
ATOM 742 N N . GLY A 1 104 ? -5.316 -0.898 -4.822 1.00 93.69 104 GLY A N 1
ATOM 743 C CA . GLY A 1 104 ? -4.884 -0.576 -3.473 1.00 93.69 104 GLY A CA 1
ATOM 744 C C . GLY A 1 104 ? -5.988 -0.681 -2.434 1.00 93.69 104 GLY A C 1
ATOM 745 O O . GLY A 1 104 ? -7.182 -0.667 -2.745 1.00 93.69 104 GLY A O 1
ATOM 746 N N . VAL A 1 105 ? -5.555 -0.777 -1.180 1.00 96.00 105 VAL A N 1
ATOM 747 C CA . VAL A 1 105 ? -6.409 -0.575 -0.012 1.00 96.00 105 VAL A CA 1
ATOM 748 C C . VAL A 1 105 ? -6.885 0.870 -0.000 1.00 96.00 105 VAL A C 1
ATOM 750 O O . VAL A 1 105 ? -6.110 1.799 -0.247 1.00 96.00 105 VAL A O 1
ATOM 753 N N . ILE A 1 106 ? -8.167 1.044 0.284 1.00 94.19 106 ILE A N 1
ATOM 754 C CA . ILE A 1 106 ? -8.813 2.340 0.414 1.00 94.19 106 ILE A CA 1
ATOM 755 C C . ILE A 1 106 ? -8.638 2.773 1.865 1.00 94.19 106 ILE A C 1
ATOM 757 O O . ILE A 1 106 ? -9.248 2.224 2.778 1.00 94.19 106 ILE A O 1
ATOM 761 N N . PHE A 1 107 ? -7.759 3.744 2.071 1.00 92.94 107 PHE A N 1
ATOM 762 C CA . PHE A 1 107 ? -7.610 4.409 3.355 1.00 92.94 107 PHE A CA 1
ATOM 763 C C . PHE A 1 107 ? -8.464 5.676 3.393 1.00 92.94 107 PHE A C 1
ATOM 765 O O . PHE A 1 107 ? -8.544 6.398 2.398 1.00 92.94 107 PHE A O 1
ATOM 772 N N . ASP A 1 108 ? -9.040 5.979 4.557 1.00 89.38 108 ASP A N 1
ATOM 773 C CA . ASP A 1 108 ? -9.712 7.254 4.821 1.00 89.38 108 ASP A CA 1
ATOM 774 C C . ASP A 1 108 ? -8.669 8.357 5.073 1.00 89.38 108 ASP A C 1
ATOM 776 O O . ASP A 1 108 ? -8.361 8.732 6.204 1.00 89.38 108 ASP A O 1
ATOM 780 N N . GLN A 1 109 ? -8.034 8.798 3.988 1.00 90.50 109 GLN A N 1
ATOM 781 C CA . GLN A 1 109 ? -7.011 9.838 3.974 1.00 90.50 109 GLN A CA 1
ATOM 782 C C . GLN A 1 109 ? -7.337 10.875 2.897 1.00 90.50 109 GLN A C 1
ATOM 784 O O . GLN A 1 109 ? -7.731 10.537 1.778 1.00 90.50 109 GLN A O 1
ATOM 789 N N . THR A 1 110 ? -7.164 12.155 3.215 1.00 86.31 110 THR A N 1
ATOM 790 C CA . THR A 1 110 ? -7.511 13.275 2.329 1.00 86.31 110 THR A CA 1
ATOM 791 C C . THR A 1 110 ? -6.292 14.140 2.069 1.00 86.31 110 THR A C 1
ATOM 793 O O . THR A 1 110 ? -5.467 14.335 2.950 1.00 86.31 110 THR A O 1
ATOM 796 N N . PHE A 1 111 ? -6.159 14.671 0.853 1.00 75.69 111 PHE A N 1
ATOM 797 C CA . PHE A 1 111 ? -5.039 15.551 0.489 1.00 75.69 111 PHE A CA 1
ATOM 798 C C . PHE A 1 111 ? -5.431 17.037 0.476 1.00 75.69 111 PHE A C 1
ATOM 800 O O . PHE A 1 111 ? -4.634 17.908 0.805 1.00 75.69 111 PHE A O 1
ATOM 807 N N . TRP A 1 112 ? -6.673 17.342 0.098 1.00 77.06 112 TRP A N 1
ATOM 808 C CA . TRP A 1 112 ? -7.203 18.701 -0.014 1.00 77.06 112 TRP A CA 1
ATOM 809 C C . TRP A 1 112 ? -8.702 18.698 0.325 1.00 77.06 112 TRP A C 1
ATOM 811 O O . TRP A 1 112 ? -9.376 17.729 -0.028 1.00 77.06 112 TRP A O 1
ATOM 821 N N . PRO A 1 113 ? -9.265 19.749 0.956 1.00 79.69 113 PRO A N 1
ATOM 822 C CA . PRO A 1 113 ? -8.622 20.982 1.430 1.00 79.69 113 PRO A CA 1
ATOM 823 C C . PRO A 1 113 ? -7.930 20.864 2.791 1.00 79.69 113 PRO A C 1
ATOM 825 O O . PRO A 1 113 ? -7.168 21.750 3.160 1.00 79.69 113 PRO A O 1
ATOM 828 N N . SER A 1 114 ? -8.187 19.785 3.527 1.00 81.19 114 SER A N 1
ATOM 829 C CA . SER A 1 114 ? -7.547 19.501 4.807 1.00 81.19 114 SER A CA 1
ATOM 830 C C . SER A 1 114 ? -6.842 18.158 4.685 1.00 81.19 114 SER A C 1
ATOM 832 O O . SER A 1 114 ? -7.534 17.146 4.544 1.00 81.19 114 SER A O 1
ATOM 834 N N . PRO A 1 115 ? -5.501 18.127 4.677 1.00 82.31 115 PRO A N 1
ATOM 835 C CA . PRO A 1 115 ? -4.769 16.880 4.739 1.00 82.31 115 PRO A CA 1
ATOM 836 C C . PRO A 1 115 ? -5.174 16.071 5.974 1.00 82.31 115 PRO A C 1
ATOM 838 O O . PRO A 1 115 ? -5.270 16.618 7.072 1.00 82.31 115 PRO A O 1
ATOM 841 N N . GLN A 1 116 ? -5.438 14.786 5.784 1.00 87.12 116 GLN A N 1
ATOM 842 C CA . GLN A 1 116 ? -5.700 13.842 6.861 1.00 87.12 116 GLN A CA 1
ATOM 843 C C . GLN A 1 116 ? -4.984 12.543 6.522 1.00 87.12 116 GLN A C 1
ATOM 845 O O . GLN A 1 116 ? -5.228 11.952 5.471 1.00 87.12 116 GLN A O 1
ATOM 850 N N . SER A 1 117 ? -4.104 12.110 7.417 1.00 91.75 117 SER A N 1
ATOM 851 C CA . SER A 1 117 ? -3.478 10.793 7.356 1.00 91.75 117 SER A CA 1
ATOM 852 C C . SER A 1 117 ? -4.479 9.704 7.751 1.00 91.75 117 SER A C 1
ATOM 854 O O . SER A 1 117 ? -5.295 9.897 8.654 1.00 91.75 117 SER A O 1
ATOM 856 N N . ALA A 1 118 ? -4.356 8.531 7.129 1.00 94.00 118 ALA A N 1
ATOM 857 C CA . ALA A 1 118 ? -5.134 7.335 7.460 1.00 94.00 118 ALA A CA 1
ATOM 858 C C . ALA A 1 118 ? -4.963 6.895 8.923 1.00 94.00 118 ALA A C 1
ATOM 860 O O . ALA A 1 118 ? -5.853 6.293 9.522 1.00 94.00 118 ALA A O 1
ATOM 861 N N . PHE A 1 119 ? -3.793 7.189 9.494 1.00 95.00 119 PHE A N 1
ATOM 862 C CA . PHE A 1 119 ? -3.435 6.848 10.861 1.00 95.00 119 PHE A CA 1
ATOM 863 C C . PHE A 1 119 ? -3.019 8.104 11.630 1.00 95.00 119 PHE A C 1
ATOM 865 O O . PHE A 1 119 ? -2.320 8.957 11.077 1.00 95.00 119 PHE A O 1
ATOM 872 N N . PRO A 1 120 ? -3.354 8.208 12.928 1.00 93.31 120 PRO A N 1
ATOM 873 C CA . PRO A 1 120 ? -2.961 9.353 13.750 1.00 93.31 120 PRO A CA 1
ATOM 874 C C . PRO A 1 120 ? -1.447 9.415 14.015 1.00 93.31 120 PRO A C 1
ATOM 876 O O . PRO A 1 120 ? -0.940 10.445 14.451 1.00 93.31 120 PRO A O 1
ATOM 879 N N . SER A 1 121 ? -0.718 8.314 13.801 1.00 93.62 121 SER A N 1
ATOM 880 C CA . SER A 1 121 ? 0.741 8.243 13.906 1.00 93.62 121 SER A CA 1
ATOM 881 C C . SER A 1 121 ? 1.291 7.001 13.197 1.00 93.62 121 SER A C 1
ATOM 883 O O . SER A 1 121 ? 0.555 6.043 12.947 1.00 93.62 121 SER A O 1
ATOM 885 N N . ARG A 1 122 ? 2.609 6.966 12.956 1.00 93.38 122 ARG A N 1
ATOM 886 C CA . ARG A 1 122 ? 3.299 5.764 12.447 1.00 93.38 122 ARG A CA 1
ATOM 887 C C . ARG A 1 122 ? 3.162 4.564 13.380 1.00 93.38 122 ARG A C 1
ATOM 889 O O . ARG A 1 122 ? 2.942 3.454 12.917 1.00 93.38 122 ARG A O 1
ATOM 896 N N . GLN A 1 123 ? 3.194 4.794 14.693 1.00 96.38 123 GLN A N 1
ATOM 897 C CA . GLN A 1 123 ? 2.981 3.734 15.680 1.00 96.38 123 GLN A CA 1
ATOM 898 C C . GLN A 1 123 ? 1.564 3.144 15.591 1.00 96.38 123 GLN A C 1
ATOM 900 O O . GLN A 1 123 ? 1.379 1.948 15.794 1.00 96.38 123 GLN A O 1
ATOM 905 N N . ALA A 1 124 ? 0.553 3.961 15.271 1.00 97.00 124 ALA A N 1
ATOM 906 C CA . ALA A 1 124 ? -0.801 3.463 15.045 1.00 97.00 124 ALA A CA 1
ATOM 907 C C . ALA A 1 124 ? -0.897 2.622 13.761 1.00 97.00 124 ALA A C 1
ATOM 909 O O . ALA A 1 124 ? -1.590 1.607 13.762 1.00 97.00 124 ALA A O 1
ATOM 910 N N . ALA A 1 125 ? -0.168 2.992 12.703 1.00 97.00 125 ALA A N 1
ATOM 911 C CA . ALA A 1 125 ? -0.063 2.175 11.495 1.00 97.00 125 ALA A CA 1
ATOM 912 C C . ALA A 1 125 ? 0.626 0.826 11.776 1.00 97.00 125 ALA A C 1
ATOM 914 O O . ALA A 1 125 ? 0.116 -0.219 11.380 1.00 97.00 125 ALA A O 1
ATOM 915 N N . GLU A 1 126 ? 1.729 0.827 12.532 1.00 96.31 126 GLU A N 1
ATOM 916 C CA . GLU A 1 126 ? 2.406 -0.399 12.984 1.00 96.31 126 GLU A CA 1
ATOM 917 C C . GLU A 1 126 ? 1.485 -1.281 13.842 1.00 96.31 126 GLU A C 1
ATOM 919 O O . GLU A 1 126 ? 1.433 -2.496 13.659 1.00 96.31 126 GLU A O 1
ATOM 924 N N . ALA A 1 127 ? 0.704 -0.684 14.748 1.00 97.94 127 ALA A N 1
ATOM 925 C CA . ALA A 1 127 ? -0.278 -1.419 15.544 1.00 97.94 127 ALA A CA 1
ATOM 926 C C . ALA A 1 127 ? -1.397 -2.012 14.673 1.00 97.94 127 ALA A C 1
ATOM 928 O O . ALA A 1 127 ? -1.832 -3.139 14.911 1.00 97.94 127 ALA A O 1
ATOM 929 N N . TRP A 1 128 ? -1.842 -1.292 13.639 1.00 97.81 128 TRP A N 1
ATOM 930 C CA . TRP A 1 128 ? -2.828 -1.798 12.685 1.00 97.81 128 TRP A CA 1
ATOM 931 C C . TRP A 1 128 ? -2.307 -3.005 11.894 1.00 97.81 128 TRP A C 1
ATOM 933 O O . TRP A 1 128 ? -3.067 -3.948 11.664 1.00 97.81 128 TRP A O 1
ATOM 943 N N . MET A 1 129 ? -1.009 -3.052 11.569 1.00 98.25 129 MET A N 1
ATOM 944 C CA . MET A 1 129 ? -0.391 -4.221 10.923 1.00 98.25 129 MET A CA 1
ATOM 945 C C . MET A 1 129 ? -0.480 -5.505 11.765 1.00 98.25 129 MET A C 1
ATOM 947 O O . MET A 1 129 ? -0.388 -6.605 11.226 1.00 98.25 129 MET A O 1
ATOM 951 N N . ALA A 1 130 ? -0.686 -5.392 13.080 1.00 97.81 130 ALA A N 1
ATOM 952 C CA . ALA A 1 130 ? -0.879 -6.540 13.965 1.00 97.81 130 ALA A CA 1
ATOM 953 C C . ALA A 1 130 ? -2.337 -7.046 14.017 1.00 97.81 130 ALA A C 1
ATOM 955 O O . ALA A 1 130 ? -2.629 -7.999 14.740 1.00 97.81 130 ALA A O 1
ATOM 956 N N . THR A 1 131 ? -3.265 -6.417 13.290 1.00 97.75 131 THR A N 1
ATOM 957 C CA . THR A 1 131 ? -4.693 -6.769 13.310 1.00 97.75 131 THR A CA 1
ATOM 958 C C . THR A 1 131 ? -5.054 -7.858 12.298 1.00 97.75 131 THR A C 1
ATOM 960 O O . THR A 1 131 ? -4.371 -8.072 11.294 1.00 97.75 131 THR A O 1
ATOM 963 N N . GLU A 1 132 ? -6.196 -8.515 12.518 1.00 96.62 132 GLU A N 1
ATOM 964 C CA . GLU A 1 132 ? -6.759 -9.466 11.550 1.00 96.62 132 GLU A CA 1
ATOM 965 C C . GLU A 1 132 ? -7.124 -8.798 10.221 1.00 96.62 132 GLU A C 1
ATOM 967 O O . GLU A 1 132 ? -6.934 -9.402 9.167 1.00 96.62 132 GLU A O 1
ATOM 972 N N . GLN A 1 133 ? -7.594 -7.545 10.252 1.00 94.38 133 GLN A N 1
ATOM 973 C CA . GLN A 1 133 ? -7.943 -6.803 9.041 1.00 94.38 133 GLN A CA 1
ATOM 974 C C . GLN A 1 133 ? -6.725 -6.646 8.124 1.00 94.38 133 GLN A C 1
ATOM 976 O O . GLN A 1 133 ? -6.820 -6.921 6.927 1.00 94.38 133 GLN A O 1
ATOM 981 N N . TYR A 1 134 ? -5.566 -6.276 8.680 1.00 97.38 134 TYR A N 1
ATOM 982 C CA . TYR A 1 134 ? -4.322 -6.210 7.914 1.00 97.38 134 TYR A CA 1
ATOM 983 C C . TYR A 1 134 ? -3.956 -7.566 7.305 1.00 97.38 134 TYR A C 1
ATOM 985 O O . TYR A 1 134 ? -3.682 -7.659 6.108 1.00 97.38 134 TYR A O 1
ATOM 993 N N . ALA A 1 135 ? -3.985 -8.630 8.115 1.00 97.94 135 ALA A N 1
ATOM 994 C CA . ALA A 1 135 ? -3.641 -9.973 7.660 1.00 97.94 135 ALA A CA 1
ATOM 995 C C . ALA A 1 135 ? -4.555 -10.448 6.516 1.00 97.94 135 ALA A C 1
ATOM 997 O O . ALA A 1 135 ? -4.071 -11.014 5.534 1.00 97.94 135 ALA A O 1
ATOM 998 N N . GLN A 1 136 ? -5.859 -10.174 6.608 1.00 96.69 136 GLN A N 1
ATOM 999 C CA . GLN A 1 136 ? -6.842 -10.512 5.577 1.00 96.69 136 GLN A CA 1
ATOM 1000 C C . GLN A 1 136 ? -6.625 -9.712 4.290 1.00 96.69 136 GLN A C 1
ATOM 1002 O O . GLN A 1 136 ? -6.612 -10.299 3.209 1.00 96.69 136 GLN A O 1
ATOM 1007 N N . LEU A 1 137 ? -6.391 -8.399 4.388 1.00 97.00 137 LEU A N 1
ATOM 1008 C CA . LEU A 1 137 ? -6.098 -7.557 3.224 1.00 97.00 137 LEU A CA 1
ATOM 1009 C C . LEU A 1 137 ? -4.789 -7.966 2.547 1.00 97.00 137 LEU A C 1
ATOM 1011 O O . LEU A 1 137 ? -4.736 -8.078 1.322 1.00 97.00 137 LEU A O 1
ATOM 1015 N N . LYS A 1 138 ? -3.742 -8.262 3.326 1.00 97.75 138 LYS A N 1
ATOM 1016 C CA . LYS A 1 138 ? -2.479 -8.775 2.785 1.00 97.75 138 LYS A CA 1
ATOM 1017 C C . LYS A 1 138 ? -2.700 -10.110 2.078 1.00 97.75 138 LYS A C 1
ATOM 1019 O O . LYS A 1 138 ? -2.236 -10.273 0.955 1.00 97.75 138 LYS A O 1
ATOM 1024 N N . ALA A 1 139 ? -3.428 -11.048 2.685 1.00 97.00 139 ALA A N 1
ATOM 1025 C CA . ALA A 1 139 ? -3.727 -12.340 2.067 1.00 97.00 139 ALA A CA 1
ATOM 1026 C C . ALA A 1 139 ? -4.529 -12.194 0.761 1.00 97.00 139 ALA A C 1
ATOM 1028 O O . ALA A 1 139 ? -4.188 -12.836 -0.231 1.00 97.00 139 ALA A O 1
ATOM 1029 N N . LEU A 1 140 ? -5.534 -11.310 0.737 1.00 95.69 140 LEU A N 1
ATOM 1030 C CA . LEU A 1 140 ? -6.295 -10.966 -0.466 1.00 95.69 140 LEU A CA 1
ATOM 1031 C C . LEU A 1 140 ? -5.367 -10.460 -1.575 1.00 95.69 140 LEU A C 1
ATOM 1033 O O . LEU A 1 140 ? -5.376 -11.010 -2.675 1.00 95.69 140 LEU A O 1
ATOM 1037 N N . ILE A 1 141 ? -4.530 -9.462 -1.283 1.00 95.81 141 ILE A N 1
ATOM 1038 C CA . ILE A 1 141 ? -3.607 -8.884 -2.268 1.00 95.81 141 ILE A CA 1
ATOM 1039 C C . ILE A 1 141 ? -2.599 -9.931 -2.765 1.00 95.81 141 ILE A C 1
ATOM 1041 O O . ILE A 1 141 ? -2.337 -10.031 -3.961 1.00 95.81 141 ILE A O 1
ATOM 1045 N N . MET A 1 142 ? -2.070 -10.757 -1.864 1.00 96.75 142 MET A N 1
ATOM 1046 C CA . MET A 1 142 ? -1.137 -11.835 -2.207 1.00 96.75 142 MET A CA 1
ATOM 1047 C C . MET A 1 142 ? -1.779 -12.945 -3.052 1.00 96.75 142 MET A C 1
ATOM 1049 O O . MET A 1 142 ? -1.061 -13.676 -3.732 1.00 96.75 142 MET A O 1
ATOM 1053 N N . SER A 1 143 ? -3.110 -13.074 -3.024 1.00 94.81 143 SER A N 1
ATOM 1054 C CA . SER A 1 143 ? -3.861 -14.037 -3.840 1.00 94.81 143 SER A CA 1
ATOM 1055 C C . SER A 1 143 ? -4.167 -13.546 -5.256 1.00 94.81 143 SER A C 1
ATOM 1057 O O . SER A 1 143 ? -4.686 -14.321 -6.063 1.00 94.81 143 SER A O 1
ATOM 1059 N N . LEU A 1 144 ? -3.852 -12.283 -5.575 1.00 92.06 144 LEU A N 1
ATOM 1060 C CA . LEU A 1 144 ? -4.060 -11.743 -6.912 1.00 92.06 144 LEU A CA 1
ATOM 1061 C C . LEU A 1 144 ? -3.268 -12.548 -7.942 1.00 92.06 144 LEU A C 1
ATOM 1063 O O . LEU A 1 144 ? -2.065 -12.789 -7.811 1.00 92.06 144 LEU A O 1
ATOM 1067 N N . ASN A 1 145 ? -3.975 -12.942 -8.992 1.00 90.75 145 ASN A N 1
ATOM 1068 C CA . ASN A 1 145 ? -3.435 -13.707 -10.096 1.00 90.75 145 ASN A CA 1
ATOM 1069 C C . ASN A 1 145 ? -3.941 -13.108 -11.409 1.00 90.75 145 ASN A C 1
ATOM 1071 O O . ASN A 1 145 ? -5.130 -12.814 -11.537 1.00 90.75 145 ASN A O 1
ATOM 1075 N N . TYR A 1 146 ? -3.042 -12.928 -12.371 1.00 83.44 146 TYR A N 1
ATOM 1076 C CA . TYR A 1 146 ? -3.361 -12.406 -13.695 1.00 83.44 146 TYR A CA 1
ATOM 1077 C C . TYR A 1 146 ? -2.747 -13.332 -14.746 1.00 83.44 146 TYR A C 1
ATOM 1079 O O . TYR A 1 146 ? -1.524 -13.457 -14.827 1.00 83.44 146 TYR A O 1
ATOM 1087 N N . SER A 1 147 ? -3.608 -13.999 -15.516 1.00 69.38 147 SER A N 1
ATOM 1088 C CA . SER A 1 147 ? -3.261 -15.028 -16.507 1.00 69.38 147 SER A CA 1
ATOM 1089 C C . SER A 1 147 ? -3.817 -14.702 -17.880 1.00 69.38 147 SER A C 1
ATOM 1091 O O . SER A 1 147 ? -5.013 -14.333 -17.913 1.00 69.38 147 SER A O 1
#

Radius of gyration: 15.15 Å; chains: 1; bounding box: 35×36×46 Å

Organism: NCBI:txid2817681